Protein AF-A0A535U911-F1 (afdb_monomer)

pLDDT: mean 87.5, std 16.64, range [40.84, 98.69]

Sequence (91 aa):
MTAPTEVSGEELRARMMRKRTAIDLMELSFAEDAAVFAATDEYDELGFVSAIDWIRFNCHMTSGAAAASVAVGTTMDRLPRSVEAVSQSVR

Solvent-accessible surface area (backbone atoms only — not comparable to full-atom values): 5164 Å² total; per-residue (Å²): 136,82,75,82,77,80,79,47,72,66,57,51,51,56,51,48,52,57,49,48,55,53,48,54,54,50,52,50,54,48,8,41,52,40,25,55,54,52,74,50,64,61,34,54,78,72,70,33,97,34,46,46,56,41,40,15,66,78,67,73,41,52,67,67,57,27,46,46,31,30,54,49,24,69,44,46,89,80,36,62,69,61,56,46,51,65,72,58,64,77,122

Radius of gyration: 17.83 Å; Cα contacts (8 Å, |Δi|>4): 71; chains: 1; bounding box: 48×36×44 Å

Secondary structure (DSSP, 8-state):
-PPP----HHHHHHHHHHHHHHHHHHHHHHHHHHHHHHTSSHHHHTT-S-HHHHHHHHTT--HHHHHHHHHHHHHHTT-HHHHHHHHH---

Foldseek 3Di:
DDDPDPQDPVNVVVVVVVVVLVVVLVLLVQLLVLLVVQPDCVCVVVVHPGSLRVCCVVVVHDSVSSVVSNVSNVCCVVCVPVSVCSVVVPD

Structure (mmCIF, N/CA/C/O backbone):
data_AF-A0A535U911-F1
#
_entry.id   AF-A0A535U911-F1
#
loop_
_atom_site.group_PDB
_atom_site.id
_atom_site.type_symbol
_atom_site.label_atom_id
_atom_site.label_alt_id
_atom_site.label_comp_id
_atom_site.label_asym_id
_atom_site.label_entity_id
_atom_site.label_seq_id
_atom_site.pdbx_PDB_ins_code
_atom_site.Cartn_x
_atom_site.Cartn_y
_atom_site.Cartn_z
_atom_site.occupancy
_atom_site.B_iso_or_equiv
_atom_site.auth_seq_id
_atom_site.auth_comp_id
_atom_site.auth_asym_id
_atom_site.auth_atom_id
_atom_site.pdbx_PDB_model_num
ATOM 1 N N . MET A 1 1 ? -37.002 19.951 14.394 1.00 40.84 1 MET A N 1
ATOM 2 C CA . MET A 1 1 ? -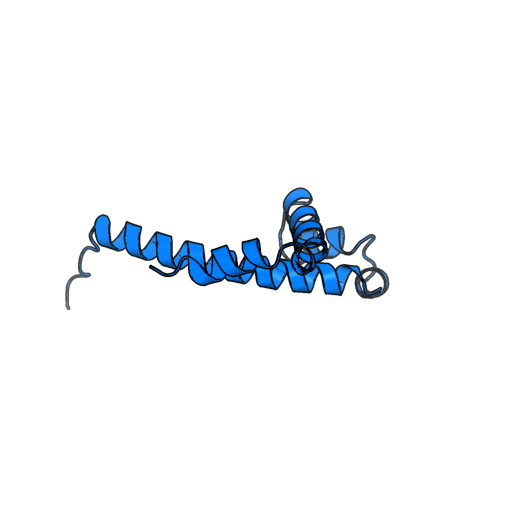35.553 20.195 14.257 1.00 40.84 1 MET A CA 1
ATOM 3 C C . MET A 1 1 ? -34.881 19.479 15.415 1.00 40.84 1 MET A C 1
ATOM 5 O O . MET A 1 1 ? -34.899 19.988 16.525 1.00 40.84 1 MET A O 1
ATOM 9 N N . THR A 1 2 ? -34.472 18.230 15.204 1.00 42.94 2 THR A N 1
ATOM 10 C CA . THR A 1 2 ? -33.903 17.376 16.258 1.00 42.94 2 THR A CA 1
ATOM 11 C C . THR A 1 2 ? -32.475 17.840 16.521 1.00 42.94 2 THR A C 1
ATOM 13 O O . THR A 1 2 ? -31.705 17.974 15.572 1.00 42.94 2 THR A O 1
ATOM 16 N N . ALA A 1 3 ? -32.142 18.150 17.775 1.00 52.56 3 ALA A N 1
ATOM 17 C CA . ALA A 1 3 ? -30.779 18.506 18.159 1.00 52.56 3 ALA A CA 1
ATOM 18 C C . ALA A 1 3 ? -29.811 17.380 17.742 1.00 52.56 3 ALA A C 1
ATOM 20 O O . ALA A 1 3 ? -30.185 16.208 17.866 1.00 52.56 3 ALA A O 1
ATOM 21 N N . PRO A 1 4 ? -28.601 17.691 17.239 1.00 58.94 4 PRO A N 1
ATOM 22 C CA . PRO A 1 4 ? -27.604 16.662 16.988 1.00 58.94 4 PRO A CA 1
ATOM 23 C C . PRO A 1 4 ? -27.322 15.957 18.315 1.00 58.94 4 PRO A C 1
ATOM 25 O O . PRO A 1 4 ? -26.967 16.597 19.301 1.00 58.94 4 PRO A O 1
ATOM 28 N N . THR A 1 5 ? -27.555 14.648 18.358 1.00 66.50 5 THR A N 1
ATOM 29 C CA . THR A 1 5 ? -27.244 13.826 19.525 1.00 66.50 5 THR A CA 1
ATOM 30 C C . THR A 1 5 ? -25.744 13.951 19.785 1.00 66.50 5 THR A C 1
ATOM 32 O O . THR A 1 5 ? -24.943 13.591 18.920 1.00 66.50 5 THR A O 1
ATOM 35 N N . GLU A 1 6 ? -25.355 14.523 20.927 1.00 78.75 6 GLU A N 1
ATOM 36 C CA . GLU A 1 6 ? -23.950 14.591 21.335 1.00 78.75 6 GLU A CA 1
ATOM 37 C C . GLU A 1 6 ? -23.408 13.163 21.442 1.00 78.75 6 GLU A C 1
ATOM 39 O O . GLU A 1 6 ? -23.808 12.384 22.306 1.00 78.75 6 GLU A O 1
ATOM 44 N N . VAL A 1 7 ? -22.525 12.796 20.512 1.00 83.12 7 VAL A N 1
ATOM 45 C CA . VAL A 1 7 ? -21.879 11.4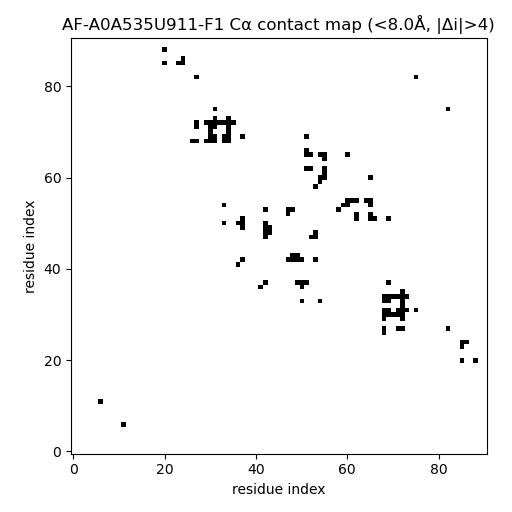82 20.491 1.00 83.12 7 VAL A CA 1
ATOM 46 C C . VAL A 1 7 ? -20.964 11.386 21.708 1.00 83.12 7 VAL A C 1
ATOM 48 O O . VAL A 1 7 ? -20.055 12.202 21.869 1.00 83.12 7 VAL A O 1
ATOM 51 N N . SER A 1 8 ? -21.183 10.384 22.559 1.00 92.75 8 SER A N 1
ATOM 52 C CA . SER A 1 8 ? -20.376 10.201 23.769 1.00 92.75 8 SER A CA 1
ATOM 53 C C . SER A 1 8 ? -18.910 9.885 23.439 1.00 92.75 8 SER A C 1
ATOM 55 O O . SER A 1 8 ? -18.587 9.315 22.394 1.00 92.75 8 SER A O 1
ATOM 57 N N . GLY A 1 9 ? -17.995 10.196 24.364 1.00 94.00 9 GLY A N 1
ATOM 58 C CA . GLY A 1 9 ? -16.577 9.852 24.207 1.00 94.00 9 GLY A CA 1
ATOM 59 C C . GLY A 1 9 ? -16.333 8.345 24.040 1.00 94.00 9 GLY A C 1
ATOM 60 O O . GLY A 1 9 ? -15.446 7.941 23.291 1.00 94.00 9 GLY A O 1
ATOM 61 N N . GLU A 1 10 ? -17.144 7.504 24.684 1.00 94.88 10 GLU A N 1
ATOM 62 C CA . GLU A 1 10 ? -17.096 6.048 24.516 1.00 94.88 10 GLU A CA 1
ATOM 63 C C . GLU A 1 10 ? -17.455 5.629 23.088 1.00 94.88 10 GLU A C 1
ATOM 65 O O . GLU A 1 10 ? -16.722 4.860 22.458 1.00 94.88 10 GLU A O 1
ATOM 70 N N . GLU A 1 11 ? -18.528 6.200 22.543 1.00 93.88 11 GLU A N 1
ATOM 71 C CA . GLU A 1 11 ? -18.969 5.924 21.181 1.00 93.88 11 GLU A CA 1
ATOM 72 C C . GLU A 1 11 ? -17.943 6.403 20.142 1.00 93.88 11 GLU A C 1
ATOM 74 O O . GLU A 1 11 ? -17.664 5.695 19.167 1.00 93.88 11 GLU A O 1
ATOM 79 N N . LEU A 1 12 ? -17.298 7.552 20.378 1.00 95.75 12 LEU A N 1
ATOM 80 C CA . LEU A 1 12 ? -16.194 8.035 19.545 1.00 95.75 12 LEU A CA 1
ATOM 81 C C . LEU A 1 12 ? -15.018 7.054 19.530 1.00 95.75 12 LEU A C 1
ATO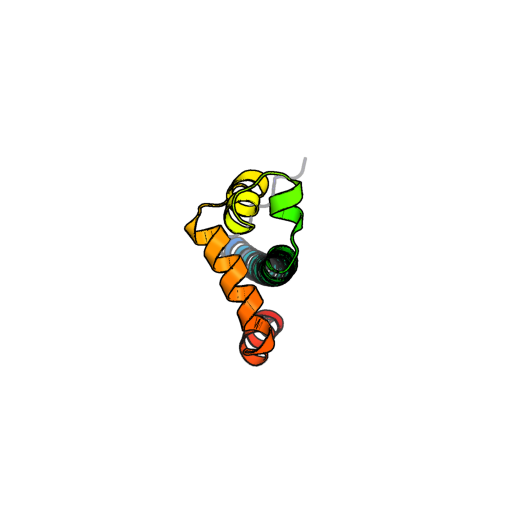M 83 O O . LEU A 1 12 ? -14.538 6.721 18.444 1.00 95.75 12 LEU A O 1
ATOM 87 N N . ARG A 1 13 ? -14.581 6.549 20.693 1.00 96.75 13 ARG A N 1
ATOM 88 C CA . ARG A 1 13 ? -13.484 5.566 20.772 1.00 96.75 13 ARG A CA 1
ATOM 89 C C . ARG A 1 13 ? -13.826 4.280 20.027 1.00 96.75 13 ARG A C 1
ATOM 91 O O . ARG A 1 13 ? -13.031 3.827 19.207 1.00 96.75 13 ARG A O 1
ATOM 98 N N . ALA A 1 14 ? -15.018 3.725 20.250 1.00 95.12 14 ALA A N 1
ATOM 99 C CA . ALA A 1 14 ? -15.465 2.515 19.562 1.00 95.12 14 ALA A CA 1
ATOM 100 C C . ALA A 1 14 ? -15.509 2.710 18.037 1.00 95.12 14 ALA A C 1
ATOM 102 O O . ALA A 1 14 ? -15.080 1.847 17.269 1.00 95.12 14 ALA A O 1
ATOM 103 N N . ARG A 1 15 ? -15.972 3.880 17.583 1.00 95.62 15 ARG A N 1
ATOM 104 C CA . ARG A 1 15 ? -15.983 4.237 16.163 1.00 95.62 15 ARG A CA 1
ATOM 105 C C . ARG A 1 15 ? -14.574 4.399 15.591 1.00 95.62 15 ARG A C 1
ATOM 107 O O . ARG A 1 15 ? -14.348 3.970 14.465 1.00 95.62 15 ARG A O 1
ATOM 114 N N . MET A 1 16 ? -13.642 5.002 16.330 1.00 96.75 16 MET A N 1
ATOM 115 C CA . MET A 1 16 ? -12.245 5.141 15.901 1.00 96.75 16 MET A CA 1
ATOM 116 C C . MET A 1 16 ? -11.561 3.783 15.744 1.00 96.75 16 MET A C 1
ATOM 118 O O . MET A 1 16 ? -10.910 3.577 14.726 1.00 96.75 16 MET A O 1
ATOM 122 N N . MET A 1 17 ? -11.757 2.853 16.684 1.00 95.94 17 MET A N 1
ATOM 123 C CA . MET A 1 17 ? -11.181 1.503 16.596 1.00 95.94 17 MET A CA 1
ATOM 124 C C . MET A 1 17 ? -11.665 0.773 15.341 1.00 95.94 17 MET A C 1
ATOM 126 O O . MET A 1 17 ? -10.846 0.337 14.541 1.00 95.94 17 MET A O 1
ATOM 130 N N . ARG A 1 18 ? -12.982 0.762 15.087 1.00 94.50 18 ARG A N 1
ATOM 131 C CA . ARG A 1 18 ? -13.541 0.159 13.864 1.00 94.50 18 ARG A CA 1
ATOM 132 C C . ARG A 1 18 ? -12.993 0.793 12.586 1.00 94.50 18 ARG A C 1
ATOM 134 O O . ARG A 1 18 ? -12.691 0.088 11.630 1.00 94.50 18 ARG A O 1
ATOM 141 N N . LYS A 1 19 ? -12.859 2.125 12.563 1.00 96.62 19 LYS A N 1
ATOM 142 C CA . LYS A 1 19 ? -12.260 2.831 11.422 1.00 96.62 19 LYS A CA 1
ATOM 143 C C . LYS A 1 19 ? -10.799 2.442 11.230 1.00 96.62 19 LYS A C 1
ATOM 145 O O . LYS A 1 19 ? -10.407 2.210 10.098 1.00 96.62 19 LYS A O 1
ATOM 150 N N . ARG A 1 20 ? -10.012 2.358 12.305 1.00 97.12 20 ARG A N 1
ATOM 151 C CA . ARG A 1 20 ? -8.594 1.999 12.220 1.00 97.12 20 ARG A CA 1
ATOM 152 C C . ARG A 1 20 ? -8.420 0.592 11.660 1.00 97.12 20 ARG A C 1
ATOM 154 O O . ARG A 1 20 ? -7.703 0.457 10.685 1.00 97.12 20 ARG A O 1
ATOM 161 N N . THR A 1 21 ? -9.188 -0.386 12.145 1.00 89.94 21 THR A N 1
ATOM 162 C CA . THR A 1 21 ? -9.193 -1.750 11.590 1.00 89.94 21 THR A CA 1
ATOM 163 C C . THR A 1 21 ? -9.512 -1.764 10.095 1.00 89.94 21 THR A C 1
ATOM 165 O O . THR A 1 21 ? -8.835 -2.435 9.324 1.00 89.94 21 THR A O 1
ATOM 168 N N . ALA A 1 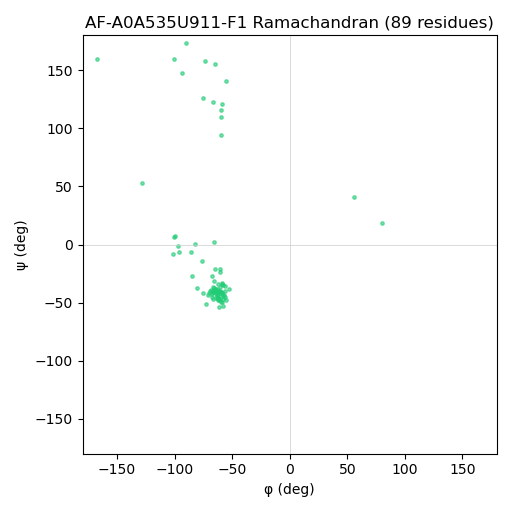22 ? -10.524 -1.005 9.660 1.00 92.44 22 ALA A N 1
ATOM 169 C CA . ALA A 1 22 ? -10.863 -0.924 8.241 1.00 92.44 22 ALA A CA 1
ATOM 170 C C . ALA A 1 22 ? -9.734 -0.292 7.409 1.00 92.44 22 ALA A C 1
ATOM 172 O O . ALA A 1 22 ? -9.451 -0.765 6.313 1.00 92.44 22 ALA A O 1
ATOM 173 N N . ILE A 1 23 ? -9.076 0.751 7.925 1.00 94.94 23 ILE A N 1
ATOM 174 C CA . ILE A 1 23 ? -7.940 1.371 7.236 1.00 94.94 23 ILE A CA 1
ATOM 175 C C . ILE A 1 23 ? -6.746 0.406 7.207 1.00 94.94 23 ILE A C 1
ATOM 177 O O . ILE A 1 23 ? -6.120 0.297 6.165 1.00 94.94 23 ILE A O 1
ATOM 181 N N . ASP A 1 24 ? -6.473 -0.347 8.274 1.00 91.19 24 ASP A N 1
ATOM 182 C CA . ASP A 1 24 ? -5.366 -1.316 8.313 1.00 91.19 24 ASP A CA 1
ATOM 183 C C . ASP A 1 24 ? -5.546 -2.420 7.255 1.00 91.19 24 ASP A C 1
ATOM 185 O O . ASP A 1 24 ? -4.596 -2.797 6.572 1.00 91.19 24 ASP A O 1
ATOM 189 N N . LEU A 1 25 ? -6.778 -2.902 7.056 1.00 90.06 25 LEU A N 1
ATOM 190 C CA . LEU A 1 25 ? -7.089 -3.858 5.987 1.00 90.06 25 LEU A CA 1
ATOM 191 C C . LEU A 1 25 ? -6.906 -3.250 4.593 1.00 90.06 25 LEU A C 1
ATOM 193 O O . LEU A 1 25 ? -6.363 -3.903 3.704 1.00 90.06 25 LEU A O 1
ATOM 197 N N . MET A 1 26 ? -7.325 -1.998 4.408 1.00 95.25 26 MET A N 1
ATOM 198 C CA . MET A 1 26 ? -7.112 -1.281 3.149 1.00 95.25 26 MET A CA 1
ATOM 199 C C . MET A 1 26 ? -5.627 -1.008 2.887 1.00 95.25 26 MET A C 1
ATOM 201 O O . MET A 1 26 ? -5.193 -1.095 1.745 1.00 95.25 26 MET A O 1
ATOM 205 N N . GLU A 1 27 ? -4.838 -0.711 3.920 1.00 95.62 27 GLU A N 1
ATOM 206 C CA . GLU A 1 27 ? -3.389 -0.517 3.821 1.00 95.62 27 GLU A CA 1
ATOM 207 C C . GLU A 1 27 ? -2.675 -1.819 3.430 1.00 95.62 27 GLU A C 1
ATOM 209 O O . GLU A 1 27 ? -1.749 -1.773 2.622 1.00 95.62 27 GLU A O 1
ATOM 214 N N . LEU A 1 28 ? -3.123 -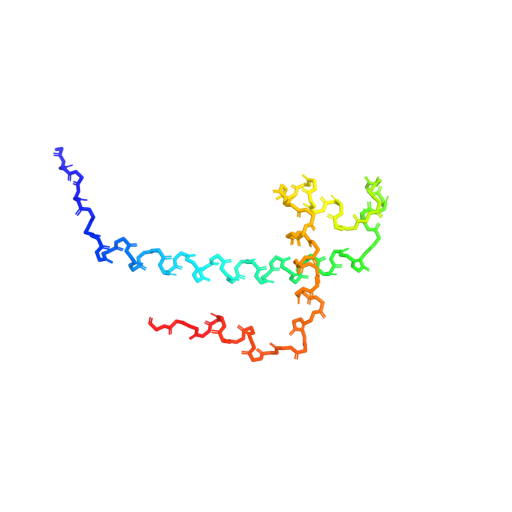2.976 3.936 1.00 93.44 28 LEU A N 1
ATOM 215 C CA . LEU A 1 28 ? -2.615 -4.285 3.507 1.00 93.44 28 LEU A CA 1
ATOM 216 C C . LEU A 1 28 ? -2.973 -4.594 2.051 1.00 93.44 28 LEU A C 1
ATOM 218 O O . LEU A 1 28 ? -2.094 -4.974 1.285 1.00 93.44 28 LEU A O 1
ATOM 222 N N . SER A 1 29 ? -4.231 -4.384 1.657 1.00 94.69 29 SER A N 1
ATOM 223 C CA . SER A 1 29 ? -4.657 -4.556 0.261 1.00 94.69 29 SER A CA 1
ATOM 224 C C . SER A 1 29 ? -3.872 -3.638 -0.680 1.00 94.69 29 SER A C 1
ATOM 226 O O . SER A 1 29 ? -3.426 -4.068 -1.736 1.00 94.69 29 SER A O 1
ATOM 228 N N . PHE A 1 30 ? -3.643 -2.385 -0.281 1.00 97.50 30 PHE A N 1
ATOM 229 C CA . PHE A 1 30 ? -2.827 -1.449 -1.050 1.00 97.50 30 PHE A CA 1
ATOM 230 C C . PHE A 1 30 ? -1.363 -1.893 -1.139 1.00 97.50 30 PHE A C 1
ATOM 232 O O . PHE A 1 30 ? -0.730 -1.719 -2.174 1.00 97.50 30 PHE A O 1
ATOM 239 N N . ALA A 1 31 ? -0.802 -2.448 -0.062 1.00 97.25 31 ALA A N 1
ATOM 240 C CA . ALA A 1 31 ? 0.561 -2.964 -0.064 1.00 97.25 31 ALA A CA 1
ATOM 241 C C . ALA A 1 31 ? 0.724 -4.140 -1.041 1.00 97.25 31 ALA A C 1
ATOM 243 O O . ALA A 1 31 ? 1.723 -4.188 -1.756 1.00 97.25 31 ALA A O 1
ATOM 244 N N . GLU A 1 32 ? -0.257 -5.045 -1.104 1.00 95.88 32 GLU A N 1
ATOM 245 C CA . GLU A 1 32 ? -0.310 -6.133 -2.088 1.00 95.88 32 GLU A CA 1
ATOM 246 C C . GLU A 1 32 ? -0.291 -5.584 -3.523 1.00 95.88 32 GLU A C 1
ATOM 248 O O . GLU A 1 32 ? 0.620 -5.909 -4.288 1.00 95.88 32 GLU A O 1
ATOM 253 N N . ASP A 1 33 ? -1.197 -4.657 -3.850 1.00 98.00 33 ASP A N 1
ATOM 254 C CA . ASP A 1 33 ? -1.239 -4.005 -5.166 1.00 98.00 33 ASP A CA 1
ATOM 255 C C . ASP A 1 33 ? 0.065 -3.256 -5.480 1.00 98.00 33 ASP A C 1
ATOM 257 O O . ASP A 1 33 ? 0.576 -3.327 -6.596 1.00 98.00 33 ASP A O 1
ATOM 261 N N . ALA A 1 34 ? 0.649 -2.565 -4.496 1.00 98.25 34 ALA A N 1
ATOM 262 C CA . ALA A 1 34 ? 1.908 -1.843 -4.650 1.00 98.25 34 ALA A CA 1
ATOM 263 C C . ALA A 1 34 ? 3.078 -2.780 -4.978 1.00 98.25 34 ALA A C 1
ATOM 265 O O . ALA A 1 34 ? 3.940 -2.424 -5.782 1.00 98.25 34 ALA A O 1
ATOM 266 N N . ALA A 1 35 ? 3.121 -3.971 -4.375 1.00 97.69 35 ALA A N 1
ATOM 267 C CA . ALA A 1 35 ? 4.135 -4.974 -4.681 1.00 97.69 35 ALA A CA 1
ATOM 268 C C . ALA A 1 35 ? 3.933 -5.583 -6.074 1.00 97.69 35 ALA A C 1
ATOM 270 O O . ALA A 1 35 ? 4.906 -5.725 -6.815 1.00 97.69 35 ALA A O 1
ATOM 271 N N . VAL A 1 36 ? 2.687 -5.879 -6.458 1.00 97.69 36 VAL A N 1
ATOM 272 C CA . VAL A 1 36 ? 2.362 -6.365 -7.807 1.00 97.69 36 VAL A CA 1
ATOM 273 C C . VAL A 1 36 ? 2.721 -5.316 -8.858 1.00 97.69 36 VAL A C 1
ATOM 275 O O . VAL A 1 36 ? 3.420 -5.635 -9.815 1.00 97.69 36 VAL A O 1
ATOM 278 N N . PHE A 1 37 ? 2.332 -4.056 -8.655 1.00 98.44 37 PHE A N 1
ATOM 279 C CA . PHE A 1 37 ? 2.686 -2.939 -9.531 1.00 98.44 37 PHE A CA 1
ATOM 280 C C . PHE A 1 37 ? 4.204 -2.763 -9.645 1.00 98.44 37 PHE A C 1
ATOM 282 O O . PHE A 1 37 ? 4.724 -2.608 -10.748 1.00 98.44 37 PHE A O 1
ATOM 289 N N . ALA A 1 38 ? 4.935 -2.854 -8.530 1.00 98.12 38 ALA A N 1
ATOM 290 C CA . ALA A 1 38 ? 6.393 -2.762 -8.530 1.00 98.12 38 ALA A CA 1
ATOM 291 C C . ALA A 1 38 ? 7.096 -3.911 -9.272 1.00 98.12 38 ALA A C 1
ATOM 293 O O . ALA A 1 38 ? 8.248 -3.746 -9.666 1.00 98.12 38 ALA A O 1
ATOM 294 N N . ALA A 1 39 ? 6.425 -5.051 -9.453 1.00 97.69 39 ALA A N 1
ATOM 295 C CA . ALA A 1 39 ? 6.913 -6.172 -10.252 1.00 97.69 39 ALA A CA 1
ATOM 296 C C . ALA A 1 39 ? 6.591 -6.043 -11.755 1.00 97.69 39 ALA A C 1
ATOM 298 O O . ALA A 1 39 ? 7.045 -6.875 -12.539 1.00 97.69 39 ALA A O 1
ATOM 299 N N . THR A 1 40 ? 5.810 -5.035 -12.156 1.00 97.88 40 THR A N 1
ATOM 300 C CA . THR A 1 40 ? 5.603 -4.661 -13.565 1.00 97.88 40 THR A CA 1
ATOM 301 C C . THR A 1 40 ? 6.639 -3.633 -14.023 1.00 97.88 40 THR A C 1
ATOM 303 O O . THR A 1 40 ? 7.367 -3.081 -13.200 1.00 97.88 40 THR A O 1
ATOM 306 N N . ASP A 1 41 ? 6.636 -3.311 -15.319 1.00 97.06 41 ASP A N 1
ATOM 307 C CA . ASP A 1 41 ? 7.437 -2.224 -15.899 1.00 97.06 41 ASP A CA 1
ATOM 308 C C . ASP A 1 41 ? 6.614 -0.936 -16.154 1.00 97.06 41 ASP A C 1
ATOM 310 O O . ASP A 1 41 ? 7.130 0.042 -16.686 1.00 97.06 41 ASP A O 1
ATOM 314 N N . GLU A 1 42 ? 5.342 -0.882 -15.727 1.00 98.38 42 GLU A N 1
ATOM 315 C CA . GLU A 1 42 ? 4.413 0.234 -16.002 1.00 98.38 42 GLU A CA 1
ATOM 316 C C . GLU A 1 42 ? 4.938 1.585 -15.482 1.00 98.38 42 GLU A C 1
ATOM 318 O O . GLU A 1 42 ? 4.740 2.625 -16.105 1.00 98.38 42 GLU A O 1
ATOM 323 N N . TYR A 1 43 ? 5.645 1.604 -14.347 1.00 97.88 43 TYR A N 1
ATOM 324 C CA . TYR A 1 43 ? 6.225 2.849 -13.835 1.00 97.88 43 TYR A CA 1
ATOM 325 C C . TYR A 1 43 ? 7.262 3.444 -14.801 1.00 97.88 43 TYR A C 1
ATOM 327 O O . TYR A 1 43 ? 7.351 4.668 -14.889 1.00 97.88 43 TYR A O 1
ATOM 335 N N . ASP A 1 44 ? 8.010 2.604 -15.520 1.00 98.31 44 ASP A N 1
ATOM 336 C CA . ASP A 1 44 ? 9.004 3.029 -16.508 1.00 98.31 44 ASP A CA 1
ATOM 337 C C . ASP A 1 44 ? 8.312 3.513 -17.789 1.00 98.31 44 ASP A C 1
ATOM 339 O O . ASP A 1 44 ? 8.640 4.584 -18.302 1.00 98.31 44 ASP A O 1
ATOM 343 N N . GLU A 1 45 ? 7.262 2.813 -18.238 1.00 98.25 45 GLU A N 1
ATOM 344 C CA . GLU A 1 45 ? 6.420 3.243 -19.368 1.00 98.25 45 GLU A CA 1
ATOM 345 C C . GLU A 1 45 ? 5.762 4.611 -19.120 1.00 98.25 45 GLU A C 1
ATOM 347 O O . GLU A 1 45 ? 5.632 5.435 -20.030 1.00 98.25 45 GLU A O 1
ATOM 352 N N . LEU A 1 46 ? 5.408 4.892 -17.864 1.00 97.81 46 LEU A N 1
ATOM 353 C CA . LEU A 1 46 ? 4.875 6.178 -17.413 1.00 97.81 46 LEU A CA 1
ATOM 354 C C . LEU A 1 46 ? 5.965 7.234 -17.140 1.00 97.81 46 LEU A C 1
ATOM 356 O O . LEU A 1 46 ? 5.640 8.362 -16.761 1.00 97.81 46 LEU A O 1
ATOM 360 N N . GLY A 1 47 ? 7.245 6.902 -17.336 1.00 98.12 47 GLY A N 1
ATOM 361 C CA . GLY A 1 47 ? 8.381 7.820 -17.228 1.00 98.12 47 GLY A CA 1
ATOM 362 C C . GLY A 1 47 ? 8.868 8.092 -15.802 1.00 98.12 47 GLY A C 1
ATOM 363 O O . GLY A 1 47 ? 9.544 9.097 -15.567 1.00 98.12 47 GLY A O 1
ATOM 364 N N . PHE A 1 48 ? 8.523 7.238 -14.839 1.00 98.38 48 PHE A N 1
ATOM 365 C CA . PHE A 1 48 ? 8.999 7.327 -13.460 1.00 98.38 48 PHE A CA 1
ATOM 366 C C . PHE A 1 48 ? 10.243 6.465 -13.252 1.00 98.38 48 PHE A C 1
ATOM 368 O O . PHE A 1 48 ? 10.391 5.391 -13.816 1.00 98.38 48 PHE A O 1
ATOM 375 N N . VAL A 1 49 ? 11.132 6.905 -12.360 1.00 97.19 49 VAL A N 1
ATOM 376 C CA . VAL A 1 49 ? 12.416 6.220 -12.110 1.00 97.19 49 VAL A CA 1
ATOM 377 C C . VAL A 1 49 ? 12.289 4.941 -11.274 1.00 97.19 49 VAL A C 1
ATOM 379 O O . VAL A 1 49 ? 13.252 4.193 -11.134 1.00 97.19 49 VAL A O 1
ATOM 382 N N . SER A 1 50 ? 11.137 4.729 -10.632 1.00 98.31 50 SER A N 1
ATOM 383 C CA . SER A 1 50 ? 10.797 3.513 -9.887 1.00 98.31 50 SER A CA 1
ATOM 384 C C . SER A 1 50 ? 9.306 3.494 -9.548 1.00 98.31 50 SER A C 1
ATOM 386 O O . SER A 1 50 ? 8.680 4.553 -9.431 1.00 98.31 50 SER A O 1
ATOM 388 N N . ALA A 1 51 ? 8.764 2.312 -9.251 1.00 98.38 51 ALA A N 1
ATOM 389 C CA . ALA A 1 51 ? 7.414 2.179 -8.704 1.00 98.38 51 ALA A CA 1
ATOM 390 C C . ALA A 1 51 ? 7.214 2.977 -7.402 1.00 98.38 51 ALA A C 1
ATOM 392 O O . ALA A 1 51 ? 6.160 3.572 -7.194 1.00 98.38 51 ALA A O 1
ATOM 393 N N . ILE A 1 52 ? 8.240 3.060 -6.544 1.00 98.56 52 ILE A N 1
ATOM 394 C CA . ILE A 1 52 ? 8.193 3.852 -5.303 1.00 98.56 52 ILE A CA 1
ATOM 395 C C . ILE A 1 52 ? 7.996 5.339 -5.615 1.00 98.56 52 ILE A C 1
ATOM 397 O O . ILE A 1 52 ? 7.228 6.006 -4.924 1.00 98.56 52 ILE A O 1
ATOM 401 N N . ASP A 1 53 ? 8.667 5.866 -6.642 1.00 98.56 53 ASP A N 1
ATOM 402 C CA . ASP A 1 53 ? 8.521 7.272 -7.027 1.00 98.56 53 ASP A CA 1
ATOM 403 C C . ASP A 1 53 ? 7.140 7.557 -7.627 1.00 98.56 53 ASP A C 1
ATOM 405 O O . ASP A 1 53 ? 6.507 8.551 -7.260 1.00 98.56 53 ASP A O 1
ATOM 409 N N . TRP A 1 54 ? 6.625 6.635 -8.450 1.00 98.69 54 TRP A N 1
ATOM 410 C CA . TRP A 1 54 ? 5.258 6.708 -8.965 1.00 98.69 54 TRP A CA 1
ATOM 411 C C . TRP A 1 54 ? 4.229 6.728 -7.831 1.00 98.69 54 TRP A C 1
ATOM 413 O O . TRP A 1 54 ? 3.386 7.624 -7.788 1.00 98.69 54 TRP A O 1
ATOM 423 N N . ILE A 1 55 ? 4.328 5.799 -6.873 1.00 98.62 55 ILE A N 1
ATOM 424 C CA . ILE A 1 55 ? 3.417 5.703 -5.721 1.00 98.62 55 ILE A CA 1
ATOM 425 C C . ILE A 1 55 ? 3.515 6.961 -4.858 1.00 98.62 55 ILE A C 1
ATOM 427 O O . ILE A 1 55 ? 2.506 7.554 -4.483 1.00 98.62 55 ILE A O 1
ATOM 431 N N . ARG A 1 56 ? 4.733 7.418 -4.558 1.00 98.44 56 ARG A N 1
ATOM 432 C CA . ARG A 1 56 ? 4.965 8.635 -3.775 1.00 98.44 56 ARG A CA 1
ATOM 433 C C . ARG A 1 56 ? 4.260 9.839 -4.401 1.00 98.44 56 ARG A C 1
ATOM 435 O O . ARG A 1 56 ? 3.587 10.587 -3.692 1.00 98.44 56 ARG A O 1
ATOM 442 N N . PHE A 1 57 ? 4.417 10.025 -5.710 1.00 98.31 57 PHE A N 1
ATOM 443 C CA . PHE A 1 57 ? 3.859 11.168 -6.424 1.00 98.31 57 PHE A CA 1
ATOM 444 C C . PHE A 1 57 ? 2.337 11.066 -6.594 1.00 98.31 57 PHE A C 1
ATOM 446 O O . PHE A 1 57 ? 1.620 11.995 -6.221 1.00 98.31 57 PHE A O 1
ATOM 453 N N . ASN A 1 58 ? 1.844 9.934 -7.101 1.00 98.44 58 ASN A N 1
ATOM 454 C CA . ASN A 1 58 ? 0.443 9.766 -7.497 1.00 98.44 58 ASN A CA 1
ATOM 455 C C . ASN A 1 58 ? -0.480 9.376 -6.334 1.00 98.44 58 ASN A C 1
ATOM 457 O O . ASN A 1 58 ? -1.659 9.715 -6.356 1.00 98.44 58 ASN A O 1
ATOM 461 N N . CYS A 1 59 ? 0.037 8.715 -5.295 1.00 97.94 59 CYS A N 1
ATOM 462 C CA . CYS A 1 59 ? -0.732 8.355 -4.097 1.00 97.94 59 CYS A CA 1
ATOM 463 C C . CYS A 1 59 ? -0.493 9.323 -2.924 1.00 97.94 59 CYS A C 1
ATOM 465 O O . CYS A 1 59 ? -0.971 9.079 -1.818 1.00 97.94 59 CYS A O 1
ATOM 467 N N . HIS A 1 60 ? 0.236 10.423 -3.151 1.00 98.06 60 HIS A N 1
ATOM 468 C CA . HIS A 1 60 ? 0.514 11.469 -2.158 1.00 98.06 60 HIS A CA 1
ATOM 469 C C . HIS A 1 60 ? 1.165 10.951 -0.867 1.00 98.06 60 HIS A C 1
ATOM 471 O O . HIS A 1 60 ? 0.838 11.376 0.244 1.00 98.06 60 HIS A O 1
ATOM 477 N N . MET A 1 61 ? 2.110 10.029 -1.017 1.00 98.12 61 MET A N 1
ATOM 478 C CA . MET A 1 61 ? 2.814 9.409 0.100 1.00 98.12 61 MET A CA 1
ATOM 479 C C . MET A 1 61 ? 4.189 10.043 0.303 1.00 98.12 61 MET A C 1
ATOM 481 O O . MET A 1 61 ? 4.771 10.650 -0.595 1.00 98.12 61 MET A O 1
ATOM 485 N N . THR A 1 62 ? 4.753 9.881 1.498 1.00 98.44 62 THR A N 1
ATOM 486 C CA . THR A 1 62 ? 6.185 10.131 1.697 1.00 98.44 62 THR A CA 1
ATOM 487 C C . THR A 1 62 ? 6.995 8.993 1.076 1.00 98.44 62 THR A C 1
ATOM 489 O O . THR A 1 62 ? 6.49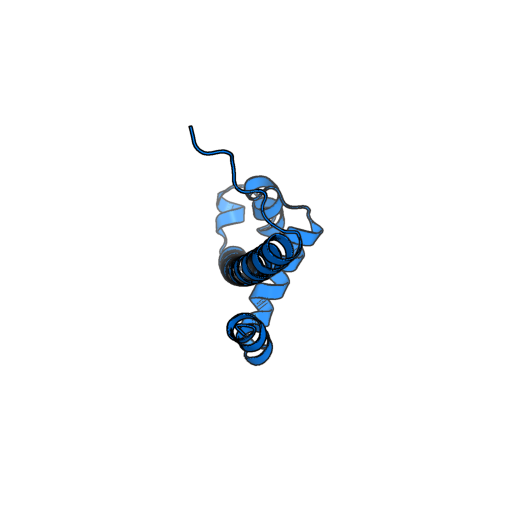4 7.876 0.935 1.00 98.44 62 THR A O 1
ATOM 492 N N . SER A 1 63 ? 8.269 9.235 0.747 1.00 97.12 63 SER A N 1
ATOM 493 C CA . SER A 1 63 ? 9.135 8.193 0.170 1.00 97.12 63 SER A CA 1
ATOM 494 C C . SER A 1 63 ? 9.228 6.954 1.064 1.00 97.12 63 SER A C 1
ATOM 496 O O . SER A 1 63 ? 9.189 5.833 0.572 1.00 97.12 63 SER A O 1
ATOM 498 N N . GLY A 1 64 ? 9.306 7.155 2.385 1.00 98.06 64 GLY A N 1
ATOM 499 C CA . GLY A 1 64 ? 9.354 6.058 3.352 1.00 98.06 64 GLY A CA 1
ATOM 500 C C . GLY A 1 64 ? 8.058 5.251 3.395 1.00 98.06 64 GLY A C 1
ATOM 501 O O . GLY A 1 64 ? 8.116 4.027 3.436 1.00 98.06 64 GLY A O 1
ATOM 502 N N . ALA A 1 65 ? 6.899 5.914 3.336 1.00 98.12 65 ALA A N 1
ATOM 503 C CA . ALA A 1 65 ? 5.611 5.228 3.335 1.00 98.12 65 ALA A CA 1
ATOM 504 C C . ALA A 1 65 ? 5.399 4.424 2.040 1.00 98.12 65 ALA A C 1
ATOM 506 O O . ALA A 1 65 ? 5.000 3.267 2.110 1.00 98.12 65 ALA A O 1
ATOM 507 N N . ALA A 1 66 ? 5.742 4.990 0.878 1.00 98.56 66 ALA A N 1
ATOM 508 C CA . ALA A 1 66 ? 5.663 4.285 -0.403 1.00 98.56 66 ALA A CA 1
ATOM 509 C C . ALA A 1 66 ? 6.591 3.055 -0.441 1.00 98.56 66 ALA A C 1
ATOM 511 O O . ALA A 1 66 ? 6.167 1.959 -0.807 1.00 98.56 66 ALA A O 1
ATOM 512 N N . ALA A 1 67 ? 7.844 3.212 0.002 1.00 98.38 67 ALA A N 1
ATOM 513 C CA . ALA A 1 67 ? 8.794 2.105 0.091 1.00 98.38 67 ALA A CA 1
ATOM 514 C C . ALA A 1 67 ? 8.323 1.012 1.066 1.00 98.38 67 ALA A C 1
ATOM 516 O O . ALA A 1 67 ? 8.460 -0.176 0.775 1.00 98.38 67 ALA A O 1
ATOM 517 N N . ALA A 1 68 ? 7.743 1.403 2.205 1.00 97.94 68 ALA A N 1
ATOM 518 C CA . ALA A 1 68 ? 7.194 0.465 3.175 1.00 97.94 68 ALA A CA 1
ATOM 519 C C . ALA A 1 68 ? 6.030 -0.344 2.590 1.00 97.94 68 ALA A C 1
ATOM 521 O O . ALA A 1 68 ? 6.016 -1.556 2.769 1.00 97.94 68 ALA A O 1
ATOM 522 N N . SER A 1 69 ? 5.102 0.277 1.855 1.00 97.75 69 SER A N 1
ATOM 523 C CA . SER A 1 69 ? 3.991 -0.438 1.210 1.00 97.75 69 SER A CA 1
ATOM 524 C C . SER A 1 69 ? 4.482 -1.522 0.248 1.00 97.75 69 SER A C 1
ATOM 526 O O . SER A 1 69 ? 4.055 -2.668 0.364 1.00 97.75 69 SER A O 1
ATOM 528 N N . VAL A 1 70 ? 5.449 -1.209 -0.624 1.00 98.00 70 VAL A N 1
ATOM 529 C CA . VAL A 1 70 ? 6.040 -2.198 -1.549 1.00 98.00 70 VAL A CA 1
ATOM 530 C C . VAL A 1 70 ? 6.731 -3.335 -0.783 1.00 98.00 70 VAL A C 1
ATOM 532 O O . VAL A 1 70 ? 6.558 -4.513 -1.108 1.00 98.00 70 VAL A O 1
ATOM 535 N N . ALA A 1 71 ? 7.495 -3.008 0.264 1.00 96.62 71 ALA A N 1
ATOM 536 C CA . ALA A 1 71 ? 8.200 -4.002 1.072 1.00 96.62 71 ALA A CA 1
ATOM 537 C C . ALA A 1 71 ? 7.242 -4.918 1.857 1.00 96.62 71 ALA A C 1
ATOM 539 O O . ALA A 1 71 ? 7.470 -6.130 1.934 1.00 96.62 71 ALA A O 1
ATOM 540 N N . VAL A 1 72 ? 6.171 -4.350 2.424 1.00 94.88 72 VAL A N 1
ATOM 541 C CA . VAL A 1 72 ? 5.123 -5.097 3.131 1.00 94.88 72 VAL A CA 1
ATOM 542 C C . VAL A 1 72 ? 4.459 -6.073 2.168 1.00 94.88 72 VAL A C 1
ATOM 544 O O . VAL A 1 72 ? 4.487 -7.269 2.451 1.00 94.88 72 VAL A O 1
ATOM 547 N N . GLY A 1 73 ? 3.967 -5.603 1.017 1.00 95.12 73 GLY A N 1
ATOM 548 C CA . GLY A 1 73 ? 3.310 -6.453 0.021 1.00 95.12 73 GLY A CA 1
ATOM 549 C C . GLY A 1 73 ? 4.191 -7.602 -0.460 1.00 95.12 73 GLY A C 1
ATOM 550 O O . GLY A 1 73 ? 3.772 -8.753 -0.446 1.00 95.12 73 GLY A O 1
ATOM 551 N N . THR A 1 74 ? 5.470 -7.327 -0.735 1.00 93.81 74 THR A N 1
ATOM 552 C CA . THR A 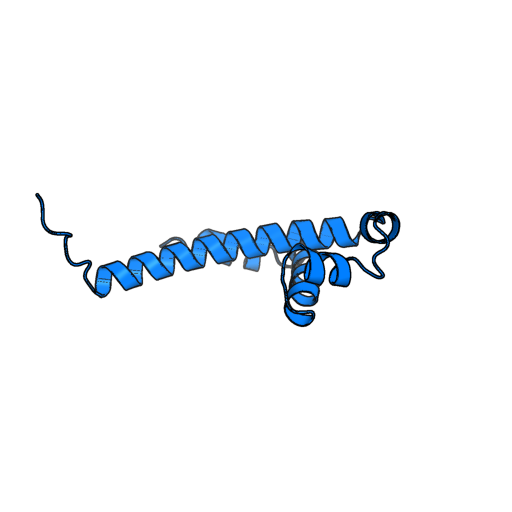1 74 ? 6.451 -8.353 -1.144 1.00 93.81 74 THR A CA 1
ATOM 553 C C . THR A 1 74 ? 6.645 -9.453 -0.086 1.00 93.81 74 THR A C 1
ATOM 555 O O . THR A 1 74 ? 7.072 -10.567 -0.392 1.00 93.81 74 THR A O 1
ATOM 558 N N . THR A 1 75 ? 6.352 -9.157 1.184 1.00 90.00 75 THR A N 1
ATOM 559 C CA . THR A 1 75 ? 6.543 -10.083 2.310 1.00 90.00 75 THR A CA 1
ATOM 560 C C . THR A 1 75 ? 5.234 -10.750 2.760 1.00 90.00 75 THR A C 1
ATOM 562 O O . THR A 1 75 ? 5.285 -11.682 3.566 1.00 90.00 75 THR A O 1
ATOM 565 N N . MET A 1 76 ? 4.068 -10.333 2.246 1.00 83.88 76 MET A N 1
ATOM 566 C CA . MET A 1 76 ? 2.753 -10.818 2.700 1.00 83.88 76 MET A CA 1
ATOM 567 C C . MET A 1 76 ? 2.576 -12.331 2.513 1.00 83.88 76 MET A C 1
ATOM 569 O O . MET A 1 76 ? 2.146 -13.001 3.454 1.00 83.88 76 MET A O 1
ATOM 573 N N . ASP A 1 77 ? 3.048 -12.899 1.400 1.00 71.62 77 ASP A N 1
ATOM 574 C CA . ASP A 1 77 ? 3.017 -14.353 1.144 1.00 71.62 77 ASP A CA 1
ATOM 575 C C . ASP A 1 77 ? 3.805 -15.178 2.176 1.00 71.62 77 ASP A C 1
ATOM 577 O O . ASP A 1 77 ? 3.579 -16.374 2.363 1.00 71.62 77 ASP A O 1
ATOM 581 N N . ARG A 1 78 ? 4.749 -14.542 2.878 1.00 65.50 78 ARG A N 1
ATOM 582 C CA . ARG A 1 78 ? 5.600 -15.174 3.898 1.00 65.50 78 ARG A 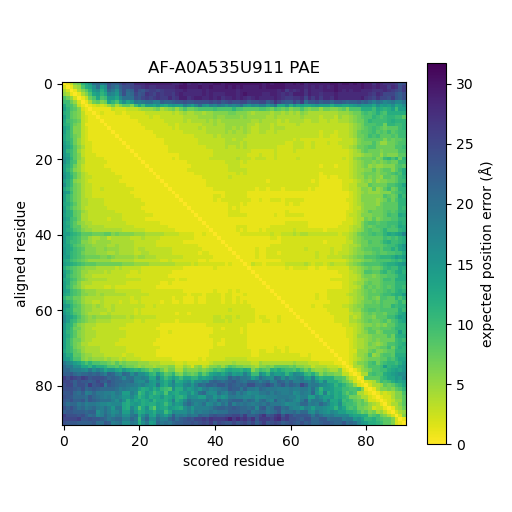CA 1
ATOM 583 C C . ARG A 1 78 ? 5.066 -14.976 5.315 1.00 65.50 78 ARG A C 1
ATOM 585 O O . ARG A 1 78 ? 5.607 -15.564 6.253 1.00 65.50 78 ARG A O 1
ATOM 592 N N . LEU A 1 79 ? 4.006 -14.182 5.485 1.00 65.19 79 LEU A N 1
ATOM 593 C CA . LEU A 1 79 ? 3.390 -13.862 6.772 1.00 65.19 79 LEU A CA 1
ATOM 594 C C . LEU A 1 79 ? 1.861 -14.099 6.801 1.00 65.19 79 LEU A C 1
ATOM 596 O O . LEU A 1 79 ? 1.136 -13.213 7.267 1.00 65.19 79 LEU A O 1
ATOM 600 N N . PRO A 1 80 ? 1.340 -15.295 6.430 1.00 60.03 80 PRO A N 1
ATOM 601 C CA . PRO A 1 80 ? -0.107 -15.554 6.443 1.00 60.03 80 PRO A CA 1
ATOM 602 C C . PRO A 1 80 ? -0.768 -15.234 7.793 1.00 60.03 80 PRO A C 1
ATOM 604 O O . PRO A 1 80 ? -1.836 -14.635 7.852 1.00 60.03 80 PRO A O 1
ATOM 607 N N . ARG A 1 81 ? -0.076 -15.543 8.902 1.00 55.62 81 ARG A N 1
ATOM 608 C CA . ARG A 1 81 ? -0.566 -15.302 10.271 1.00 55.62 81 ARG A CA 1
ATOM 609 C C . ARG A 1 81 ? -0.694 -13.822 10.645 1.00 55.62 81 ARG A C 1
ATOM 611 O O . ARG A 1 81 ? -1.507 -13.499 11.504 1.00 55.62 81 ARG A O 1
ATOM 618 N N . SER A 1 82 ? 0.095 -12.931 10.046 1.00 59.25 82 SER A N 1
ATOM 619 C CA . SER A 1 82 ? 0.029 -11.492 10.344 1.00 59.25 82 SER A CA 1
ATOM 620 C C . SER A 1 82 ? -1.130 -10.825 9.605 1.00 59.25 82 SER A C 1
ATOM 622 O O . SER A 1 82 ? -1.814 -9.984 10.181 1.00 59.25 82 SER A O 1
ATOM 624 N N . VAL A 1 83 ? -1.397 -11.252 8.367 1.00 59.88 83 VAL A N 1
ATOM 625 C CA . VAL A 1 83 ? -2.574 -10.823 7.595 1.00 59.88 83 VAL A CA 1
ATOM 626 C C . VAL A 1 83 ? -3.853 -11.357 8.243 1.00 59.88 83 VAL A C 1
ATOM 628 O O . VAL A 1 83 ? -4.792 -10.596 8.487 1.00 59.88 83 VAL A O 1
ATOM 631 N N . GLU A 1 84 ? -3.858 -12.636 8.636 1.00 61.22 84 GLU A N 1
ATOM 632 C CA . GLU A 1 84 ? -4.964 -13.222 9.395 1.00 61.22 84 GLU A CA 1
ATOM 633 C C . GLU A 1 84 ? -5.217 -12.470 10.704 1.00 61.22 84 GLU A C 1
ATOM 635 O O . GLU A 1 84 ? -6.365 -12.145 10.990 1.00 61.22 84 GLU A O 1
ATOM 640 N N . ALA A 1 85 ? -4.181 -12.117 11.469 1.00 60.00 85 ALA A N 1
ATOM 641 C CA . ALA A 1 85 ? -4.338 -11.384 12.726 1.00 60.00 85 ALA A CA 1
ATOM 642 C C . ALA A 1 85 ? -5.003 -10.006 12.554 1.00 60.00 85 ALA A C 1
ATOM 644 O O . ALA A 1 85 ? -5.816 -9.618 13.393 1.00 60.00 85 ALA A O 1
ATOM 645 N N . VAL A 1 86 ? -4.717 -9.284 11.465 1.00 63.31 86 VAL A N 1
ATOM 646 C CA . VAL A 1 86 ? -5.387 -8.006 11.167 1.00 63.31 86 VAL A CA 1
ATOM 647 C C . VAL A 1 86 ? -6.845 -8.250 10.759 1.00 63.31 86 VAL A C 1
ATOM 649 O O . VAL A 1 86 ? -7.744 -7.594 11.290 1.00 63.31 86 VAL A O 1
ATOM 652 N N . SER A 1 87 ? -7.102 -9.262 9.920 1.00 58.50 87 SER A N 1
ATOM 653 C CA . SER A 1 87 ? -8.461 -9.648 9.497 1.00 58.50 87 SER A CA 1
ATOM 654 C C . SER A 1 87 ? -9.342 -10.195 10.628 1.00 58.50 87 SER A C 1
ATOM 656 O O . SER A 1 87 ? -10.551 -9.980 10.631 1.00 58.50 87 SER A O 1
ATOM 658 N N . GLN A 1 88 ? -8.742 -10.859 11.619 1.00 57.41 88 GLN A N 1
ATOM 659 C CA . GLN A 1 88 ? -9.426 -11.513 12.737 1.00 57.41 88 GLN A CA 1
ATOM 660 C C 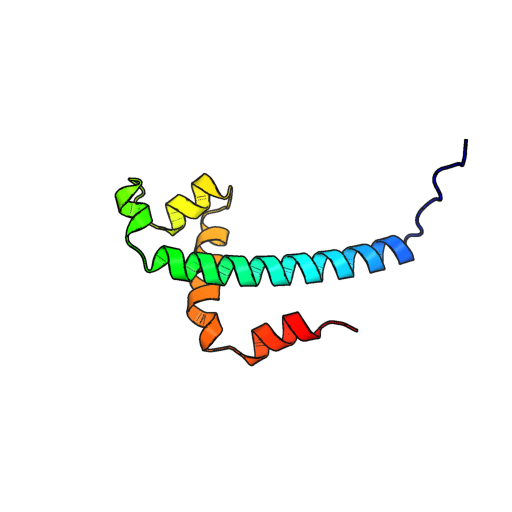. GLN A 1 88 ? -9.472 -10.659 14.009 1.00 57.41 88 GLN A C 1
ATOM 662 O O . GLN A 1 88 ? -10.072 -11.086 14.994 1.00 57.41 88 GLN A O 1
ATOM 667 N N . SER A 1 89 ? -8.896 -9.448 14.021 1.00 54.81 89 SER A N 1
ATOM 668 C CA . SER A 1 89 ? -8.987 -8.541 15.183 1.00 54.81 89 SER A CA 1
ATOM 669 C C . SER A 1 89 ? -10.412 -8.029 15.464 1.00 54.81 89 SER A C 1
ATOM 671 O O . SER A 1 89 ? -10.632 -7.275 16.410 1.00 54.81 89 SER A O 1
ATOM 673 N N . VAL A 1 90 ? -11.393 -8.490 14.683 1.00 51.84 90 VAL A N 1
ATOM 674 C CA . VAL A 1 90 ? -12.829 -8.382 14.939 1.00 51.84 90 VAL A CA 1
ATOM 675 C C . VAL A 1 90 ? -13.181 -9.083 16.260 1.00 51.84 90 VAL A C 1
ATOM 677 O O . VAL A 1 90 ? -13.434 -10.288 16.306 1.00 51.84 90 VAL A O 1
ATOM 680 N N . ARG A 1 91 ? -13.221 -8.313 17.348 1.00 44.56 91 ARG A N 1
ATOM 681 C CA . ARG A 1 91 ? -14.004 -8.608 18.552 1.00 44.56 91 ARG A CA 1
ATOM 682 C C . ARG A 1 91 ? -14.772 -7.370 18.982 1.00 44.56 91 ARG A C 1
ATOM 684 O O . ARG A 1 91 ? -14.169 -6.275 18.985 1.00 44.56 91 ARG A O 1
#

Mean predicted aligned error: 7.04 Å